Protein AF-A0A2K1JZQ5-F1 (afdb_monomer)

Structure (mmCIF, N/CA/C/O backbone):
data_AF-A0A2K1JZQ5-F1
#
_entry.id   AF-A0A2K1JZQ5-F1
#
loop_
_atom_site.group_PDB
_atom_site.id
_atom_site.type_symbol
_atom_site.label_atom_id
_atom_site.label_alt_id
_atom_site.label_comp_id
_atom_site.label_asym_id
_atom_site.label_entity_id
_atom_site.label_seq_id
_atom_site.pdbx_PDB_ins_code
_atom_site.Cartn_x
_atom_site.Cartn_y
_atom_site.Cartn_z
_atom_site.occupancy
_atom_s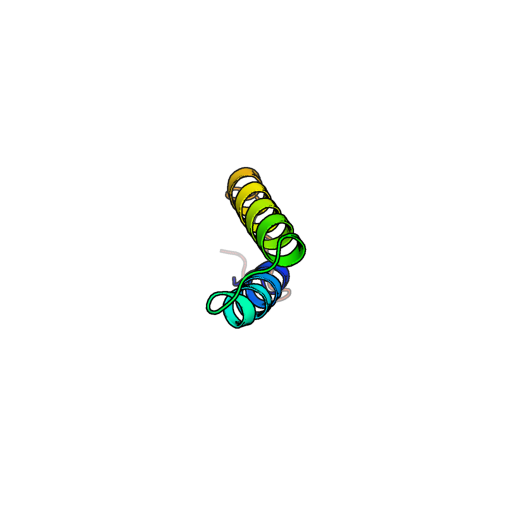ite.B_iso_or_equiv
_atom_site.auth_seq_id
_atom_site.auth_comp_id
_atom_site.auth_asym_id
_atom_site.auth_atom_id
_atom_site.pdbx_PDB_model_num
ATOM 1 N N . ILE A 1 1 ? 4.655 -2.042 -17.450 1.00 57.28 1 ILE A N 1
ATOM 2 C CA . ILE A 1 1 ? 5.164 -2.720 -16.233 1.00 57.28 1 ILE A CA 1
ATOM 3 C C . ILE A 1 1 ? 4.253 -2.367 -15.071 1.00 57.28 1 ILE A C 1
ATOM 5 O O . ILE A 1 1 ? 4.132 -1.192 -14.741 1.00 57.28 1 ILE A O 1
ATOM 9 N N . THR A 1 2 ? 3.584 -3.367 -14.502 1.00 63.53 2 THR A N 1
ATOM 10 C CA . THR A 1 2 ? 2.645 -3.203 -13.386 1.00 63.53 2 THR A CA 1
ATOM 11 C C . THR A 1 2 ? 3.289 -3.763 -12.123 1.00 63.53 2 THR A C 1
ATOM 13 O O . THR A 1 2 ? 3.795 -4.882 -12.133 1.00 63.53 2 THR A O 1
ATOM 16 N N . ARG A 1 3 ? 3.296 -2.988 -11.037 1.00 76.19 3 ARG A N 1
ATOM 17 C CA . ARG A 1 3 ? 3.884 -3.378 -9.748 1.00 76.19 3 ARG A CA 1
ATOM 18 C C . ARG A 1 3 ? 2.938 -4.288 -8.967 1.00 76.19 3 ARG A C 1
ATOM 20 O O . ARG A 1 3 ? 2.068 -3.810 -8.241 1.00 76.19 3 ARG A O 1
ATOM 27 N N . PHE A 1 4 ? 3.064 -5.596 -9.178 1.00 80.06 4 PHE A N 1
ATOM 28 C CA . PHE A 1 4 ? 2.133 -6.592 -8.637 1.00 80.06 4 PHE A CA 1
ATOM 29 C C . PHE A 1 4 ? 2.095 -6.613 -7.095 1.00 80.06 4 PHE A C 1
ATOM 31 O O . PHE A 1 4 ? 1.032 -6.816 -6.510 1.00 80.06 4 PHE A O 1
ATOM 38 N N . ASP A 1 5 ? 3.223 -6.296 -6.449 1.00 79.50 5 ASP A N 1
ATOM 39 C CA . ASP A 1 5 ? 3.377 -6.099 -5.000 1.00 79.50 5 ASP A CA 1
ATOM 40 C C . ASP A 1 5 ? 2.434 -5.016 -4.452 1.00 79.50 5 ASP A C 1
ATOM 42 O O . ASP A 1 5 ? 1.782 -5.198 -3.422 1.00 79.50 5 ASP A O 1
ATOM 46 N N . ILE A 1 6 ? 2.308 -3.904 -5.177 1.00 84.69 6 ILE A N 1
ATOM 47 C CA . ILE A 1 6 ? 1.436 -2.792 -4.793 1.00 84.69 6 ILE A CA 1
ATOM 48 C C . ILE A 1 6 ? -0.021 -3.090 -5.139 1.00 84.69 6 ILE A C 1
ATOM 50 O O . ILE A 1 6 ? -0.913 -2.815 -4.336 1.00 84.69 6 ILE A O 1
ATOM 54 N N . VAL A 1 7 ? -0.277 -3.642 -6.326 1.00 86.94 7 VAL A N 1
ATOM 55 C CA . VAL A 1 7 ? -1.644 -3.903 -6.800 1.00 86.94 7 VAL A CA 1
ATOM 56 C C . VAL A 1 7 ? -2.382 -4.845 -5.854 1.00 86.94 7 VAL A C 1
ATOM 58 O O . VAL A 1 7 ? -3.527 -4.569 -5.496 1.00 86.94 7 VAL A O 1
ATOM 61 N N . PHE A 1 8 ? -1.721 -5.908 -5.388 1.00 87.44 8 PHE A N 1
ATOM 62 C CA . PHE A 1 8 ? -2.310 -6.829 -4.418 1.00 87.44 8 PHE A CA 1
ATOM 63 C C . PHE A 1 8 ? -2.638 -6.135 -3.088 1.00 87.44 8 PHE A C 1
ATOM 65 O O . PHE A 1 8 ? -3.743 -6.286 -2.564 1.00 87.44 8 PHE A O 1
ATOM 72 N N . ALA A 1 9 ? -1.712 -5.326 -2.567 1.00 87.56 9 ALA A N 1
ATOM 73 C CA . ALA A 1 9 ? -1.901 -4.612 -1.308 1.00 87.56 9 ALA A CA 1
ATOM 74 C C . ALA A 1 9 ? -3.056 -3.592 -1.386 1.00 87.56 9 ALA A C 1
ATOM 76 O O . ALA A 1 9 ? -3.893 -3.534 -0.483 1.00 87.56 9 ALA A O 1
ATOM 77 N N . ILE A 1 10 ? -3.159 -2.841 -2.490 1.00 87.31 10 ILE A N 1
ATOM 78 C CA . ILE A 1 10 ? -4.270 -1.906 -2.743 1.00 87.31 10 ILE A CA 1
ATOM 79 C C . ILE A 1 10 ? -5.597 -2.661 -2.845 1.00 87.31 10 ILE A C 1
ATOM 81 O O . ILE A 1 10 ? -6.582 -2.266 -2.218 1.00 87.31 10 IL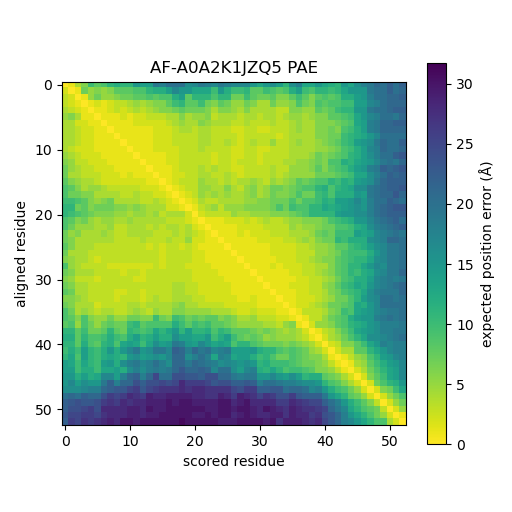E A O 1
ATOM 85 N N . TYR A 1 11 ? -5.627 -3.754 -3.611 1.00 89.88 11 TYR A N 1
ATOM 86 C CA . TYR A 1 11 ? -6.821 -4.579 -3.775 1.00 89.88 11 TYR A CA 1
ATOM 87 C C . TYR A 1 11 ? -7.324 -5.126 -2.433 1.00 89.88 11 TYR A C 1
ATOM 89 O O . TYR A 1 11 ? -8.522 -5.078 -2.149 1.00 89.88 11 TYR A O 1
ATOM 97 N N . TYR A 1 12 ? -6.414 -5.590 -1.578 1.00 89.19 12 TYR A N 1
ATOM 98 C CA . TYR A 1 12 ? -6.755 -6.076 -0.247 1.00 89.19 12 TYR A CA 1
ATOM 99 C C . TYR A 1 12 ? -7.311 -4.960 0.651 1.00 89.19 12 TYR A C 1
ATOM 101 O O . TYR A 1 12 ? -8.370 -5.135 1.252 1.00 89.19 12 TYR A O 1
ATOM 109 N N . CYS A 1 13 ? -6.661 -3.791 0.694 1.00 88.56 13 CYS A N 1
ATOM 110 C CA . CYS A 1 13 ? -7.148 -2.634 1.455 1.00 88.56 13 CYS A CA 1
ATOM 111 C C . CYS A 1 13 ? -8.531 -2.154 0.984 1.00 88.56 13 CYS A C 1
ATOM 113 O O . CYS A 1 13 ? -9.363 -1.787 1.813 1.00 88.56 13 CYS A O 1
ATOM 115 N N . SER A 1 14 ? -8.800 -2.210 -0.325 1.00 88.12 14 SER A N 1
ATOM 116 C CA . SER A 1 14 ? -10.072 -1.790 -0.929 1.00 88.12 14 SER A CA 1
ATOM 117 C C . SER A 1 14 ? -11.286 -2.528 -0.342 1.00 88.12 14 SER A C 1
ATOM 119 O O . SER A 1 14 ? -12.330 -1.925 -0.090 1.00 88.12 14 SER A O 1
ATOM 121 N N . ARG A 1 15 ? -11.138 -3.819 -0.013 1.00 90.12 15 ARG A N 1
ATOM 122 C CA . ARG A 1 15 ? -12.221 -4.640 0.563 1.00 90.12 15 ARG A CA 1
ATOM 123 C C . ARG A 1 15 ? -12.731 -4.128 1.911 1.00 90.12 15 ARG A C 1
ATOM 125 O O . ARG A 1 15 ? -13.891 -4.346 2.246 1.00 90.12 15 ARG A O 1
ATOM 132 N N . TYR A 1 16 ? -11.881 -3.439 2.667 1.00 88.00 16 TYR A N 1
ATOM 133 C CA . TYR A 1 16 ? -12.206 -2.937 4.000 1.00 88.00 16 TYR A CA 1
ATOM 134 C C . TYR A 1 16 ? -12.637 -1.467 3.997 1.00 88.00 16 TYR A C 1
ATOM 136 O O . TYR A 1 16 ? -12.879 -0.912 5.060 1.00 88.00 16 TYR A O 1
ATOM 144 N N . MET A 1 17 ? -12.782 -0.821 2.833 1.00 84.25 17 MET A N 1
ATOM 145 C CA . MET A 1 17 ? -13.167 0.599 2.771 1.00 84.25 17 MET A CA 1
ATOM 146 C C . MET A 1 17 ? -14.603 0.873 3.236 1.00 84.25 17 MET A C 1
ATOM 148 O O . MET A 1 17 ? -14.894 1.994 3.636 1.00 84.25 17 MET A O 1
ATOM 152 N N . ASN A 1 18 ? -15.485 -0.133 3.233 1.00 87.75 18 ASN A N 1
ATOM 153 C CA . ASN A 1 18 ? -16.845 0.008 3.767 1.00 87.75 18 ASN A CA 1
ATOM 154 C C . ASN A 1 18 ? -16.868 0.143 5.300 1.00 87.75 18 ASN A C 1
ATOM 156 O O . ASN A 1 18 ? -17.716 0.851 5.834 1.00 87.75 18 ASN A O 1
ATOM 160 N N . GLN A 1 19 ? -15.947 -0.525 6.006 1.00 88.25 19 GLN A N 1
ATOM 161 C CA . GLN A 1 19 ? -15.773 -0.444 7.463 1.00 88.25 19 GLN A CA 1
ATOM 162 C C . GLN A 1 19 ? -14.289 -0.636 7.816 1.00 88.25 19 GLN A C 1
ATOM 164 O O . GLN A 1 19 ? -13.863 -1.740 8.172 1.00 88.25 19 GLN A O 1
ATOM 169 N N . PRO A 1 20 ? -13.470 0.416 7.668 1.00 82.69 20 PRO A N 1
ATOM 170 C CA . PRO A 1 20 ? -12.037 0.301 7.875 1.00 82.69 20 PRO A CA 1
ATOM 171 C C . PRO A 1 20 ? -11.723 0.223 9.370 1.00 82.69 20 PRO A C 1
ATOM 173 O O . PRO A 1 20 ? -12.182 1.058 10.148 1.00 82.69 20 PRO A O 1
ATOM 176 N N . GLN A 1 21 ? -10.911 -0.754 9.778 1.00 88.44 21 GLN A N 1
ATOM 177 C CA . GLN A 1 21 ? -10.327 -0.776 11.121 1.00 88.44 21 GLN A CA 1
ATOM 178 C C . GLN A 1 21 ? -8.956 -0.087 11.092 1.00 88.44 21 GLN A C 1
ATOM 180 O O . GLN A 1 21 ? -8.358 0.163 10.038 1.00 88.44 21 GLN A O 1
ATOM 185 N N . GLU A 1 22 ? -8.441 0.233 12.275 1.00 88.75 22 GLU A N 1
ATOM 186 C CA . GLU A 1 22 ? -7.209 1.008 12.432 1.00 88.75 22 GLU A CA 1
ATOM 187 C C . GLU A 1 22 ? -6.002 0.346 11.744 1.00 88.75 22 GLU A C 1
ATOM 189 O O . GLU A 1 22 ? -5.192 1.017 11.099 1.00 88.75 22 GLU A O 1
ATOM 194 N N . ALA A 1 23 ? -5.933 -0.989 11.781 1.00 86.50 23 ALA A N 1
ATOM 195 C CA . ALA A 1 23 ? -4.897 -1.765 11.108 1.00 86.50 23 ALA A CA 1
ATOM 196 C C . ALA A 1 23 ? -4.913 -1.583 9.577 1.00 86.50 23 ALA A C 1
ATOM 198 O O . ALA A 1 23 ? -3.855 -1.373 8.976 1.00 86.50 23 ALA A O 1
ATOM 199 N N . GLN A 1 24 ? -6.088 -1.607 8.930 1.00 87.31 24 GLN A N 1
ATOM 200 C CA . GLN A 1 24 ? -6.179 -1.411 7.476 1.00 87.31 24 GLN A CA 1
ATOM 201 C C . GLN A 1 24 ? -5.879 0.039 7.078 1.00 87.31 24 GLN A C 1
ATOM 203 O O . GLN A 1 24 ? -5.263 0.264 6.034 1.00 87.31 24 GLN A O 1
ATOM 208 N N . LEU A 1 25 ? -6.241 1.020 7.913 1.00 88.19 25 LEU A N 1
ATOM 209 C CA . LEU A 1 25 ? -5.893 2.428 7.684 1.00 88.19 25 LEU A CA 1
ATOM 210 C C . LEU A 1 25 ? -4.382 2.662 7.770 1.00 88.19 25 LEU A C 1
ATOM 212 O O . LEU A 1 25 ? -3.810 3.351 6.920 1.00 88.19 25 LEU A O 1
ATOM 216 N N . MET A 1 26 ? -3.715 2.058 8.756 1.00 91.00 26 MET A N 1
ATOM 217 C CA . MET A 1 26 ? -2.255 2.100 8.859 1.00 91.00 26 MET A CA 1
ATOM 218 C C . MET A 1 26 ? -1.583 1.438 7.651 1.00 91.00 26 MET A C 1
ATOM 220 O O . MET A 1 26 ? -0.640 2.007 7.093 1.00 91.00 26 MET A O 1
ATOM 224 N N . ALA A 1 27 ? -2.092 0.287 7.202 1.00 89.50 27 ALA A N 1
ATOM 225 C CA . ALA A 1 27 ? -1.596 -0.388 6.004 1.00 89.50 27 ALA A CA 1
ATOM 226 C C . ALA A 1 27 ? -1.746 0.496 4.753 1.00 89.50 27 ALA A C 1
ATOM 228 O O . ALA A 1 27 ? -0.759 0.745 4.059 1.00 89.50 27 ALA A O 1
ATOM 229 N N . ALA A 1 28 ? -2.934 1.060 4.515 1.00 90.19 28 ALA A N 1
ATOM 230 C CA . ALA A 1 28 ? -3.190 1.963 3.392 1.00 90.19 28 ALA A CA 1
ATOM 231 C C . ALA A 1 28 ? -2.277 3.202 3.428 1.00 90.19 28 ALA A C 1
ATOM 233 O O . ALA A 1 28 ? -1.674 3.572 2.418 1.00 90.19 28 ALA A O 1
ATOM 234 N N . LYS A 1 29 ? -2.090 3.804 4.607 1.00 91.19 29 LYS A N 1
ATOM 235 C CA . LYS A 1 29 ? -1.169 4.932 4.807 1.00 91.19 29 LYS A CA 1
ATOM 236 C C . LYS A 1 29 ? 0.271 4.569 4.440 1.00 91.19 29 LYS A C 1
ATOM 238 O O . LYS A 1 29 ? 0.962 5.375 3.815 1.00 91.19 29 LYS A O 1
ATOM 243 N N . ASN A 1 30 ? 0.733 3.378 4.814 1.00 90.38 30 ASN A N 1
ATOM 244 C CA . ASN A 1 30 ? 2.079 2.912 4.486 1.00 90.38 30 ASN A CA 1
ATOM 245 C C . ASN A 1 30 ? 2.239 2.628 2.986 1.00 90.38 30 ASN A C 1
ATOM 247 O O . ASN A 1 30 ? 3.249 3.037 2.415 1.00 90.38 30 ASN A O 1
ATOM 251 N N . ILE A 1 31 ? 1.230 2.043 2.331 1.0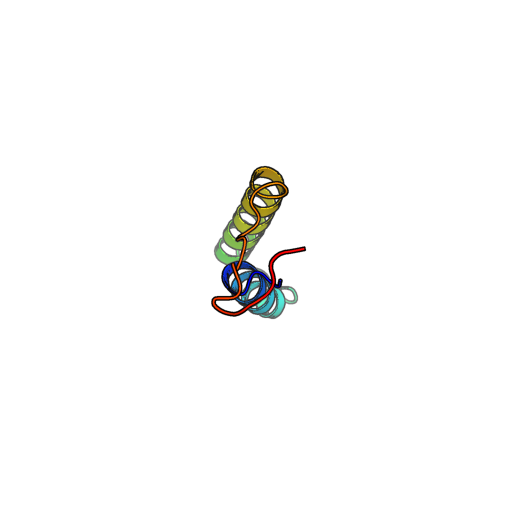0 89.31 31 ILE A N 1
ATOM 252 C CA . ILE A 1 31 ? 1.208 1.851 0.869 1.00 89.31 31 ILE A CA 1
ATOM 253 C C . ILE A 1 31 ? 1.330 3.204 0.152 1.00 89.31 31 ILE A C 1
ATOM 255 O O . ILE A 1 31 ? 2.156 3.355 -0.746 1.00 89.31 31 ILE A O 1
ATOM 259 N N . LEU A 1 32 ? 0.576 4.219 0.585 1.00 87.69 32 LEU A N 1
ATOM 260 C CA . LEU A 1 32 ? 0.633 5.566 0.003 1.00 87.69 32 LEU A CA 1
ATOM 261 C C . LEU A 1 32 ? 1.983 6.263 0.236 1.00 87.69 32 LEU A C 1
ATOM 263 O O . LEU A 1 32 ? 2.511 6.911 -0.669 1.00 87.69 32 LEU A O 1
ATOM 267 N N . LYS A 1 33 ? 2.579 6.116 1.426 1.00 90.44 33 LYS A N 1
ATOM 268 C CA . LYS A 1 33 ? 3.939 6.619 1.702 1.00 90.44 33 LYS A CA 1
ATOM 269 C C . LYS A 1 33 ? 4.977 5.955 0.804 1.00 90.44 33 LYS A C 1
ATOM 271 O O . LYS A 1 33 ? 5.859 6.632 0.279 1.00 90.44 33 LYS A O 1
ATOM 276 N N . TYR A 1 34 ? 4.862 4.645 0.630 1.00 86.75 34 TYR A N 1
ATOM 277 C CA . TYR A 1 34 ? 5.763 3.873 -0.206 1.00 86.75 34 TYR A CA 1
ATOM 278 C C . TYR A 1 34 ? 5.630 4.266 -1.679 1.00 86.75 34 TYR A C 1
ATOM 280 O O . TYR A 1 34 ? 6.643 4.523 -2.326 1.00 86.75 34 TYR A O 1
ATOM 288 N N . LEU A 1 35 ? 4.402 4.434 -2.178 1.00 84.31 35 LEU A N 1
ATOM 289 C CA . LEU A 1 35 ? 4.132 4.988 -3.507 1.00 84.31 35 LEU A CA 1
ATOM 290 C C . LEU A 1 35 ? 4.826 6.338 -3.696 1.00 84.31 35 LEU A C 1
ATOM 292 O O . LEU A 1 35 ? 5.604 6.494 -4.631 1.00 84.31 35 LEU A O 1
ATOM 296 N N . LYS A 1 36 ? 4.642 7.272 -2.755 1.00 84.12 36 LYS A N 1
ATOM 297 C CA . LYS A 1 36 ? 5.271 8.599 -2.800 1.00 84.12 36 LYS A CA 1
ATOM 298 C C . LYS A 1 36 ? 6.805 8.534 -2.868 1.00 84.12 36 LYS A C 1
ATOM 300 O O . LYS A 1 36 ? 7.405 9.307 -3.608 1.00 84.12 36 LYS A O 1
ATOM 305 N N . GLY A 1 37 ? 7.437 7.629 -2.117 1.00 82.75 37 GLY A N 1
ATOM 306 C CA . GLY A 1 37 ? 8.899 7.471 -2.090 1.00 82.75 37 GLY A CA 1
ATOM 307 C C . GLY A 1 37 ? 9.480 6.658 -3.253 1.00 82.75 37 GLY A C 1
ATOM 308 O O . GLY A 1 37 ? 10.662 6.784 -3.564 1.00 82.75 37 GLY A O 1
ATOM 309 N N . THR A 1 38 ? 8.664 5.838 -3.918 1.00 79.06 38 THR A N 1
ATOM 310 C CA . THR A 1 38 ? 9.120 4.902 -4.958 1.00 79.06 38 THR A CA 1
ATOM 311 C C . THR A 1 38 ? 8.623 5.237 -6.362 1.00 79.06 38 THR A C 1
ATOM 313 O O . THR A 1 38 ? 8.814 4.434 -7.268 1.00 79.06 38 THR A O 1
ATOM 316 N N . MET A 1 39 ? 8.086 6.443 -6.589 1.00 70.25 39 MET A N 1
ATOM 317 C CA . MET A 1 39 ? 7.660 6.906 -7.924 1.00 70.25 39 MET A CA 1
ATOM 318 C C . MET A 1 39 ? 8.763 6.780 -8.991 1.00 70.25 39 MET A C 1
ATOM 320 O O . MET A 1 39 ? 8.476 6.474 -10.144 1.00 70.25 39 MET A O 1
ATOM 324 N N . ASN A 1 40 ? 10.029 6.968 -8.600 1.00 69.19 40 ASN A N 1
AT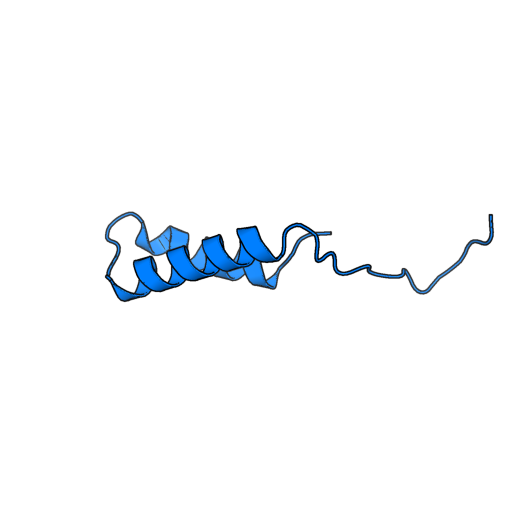OM 325 C CA . ASN A 1 40 ? 11.185 6.852 -9.496 1.00 69.19 40 ASN A CA 1
ATOM 326 C C . ASN A 1 40 ? 11.801 5.443 -9.534 1.00 69.19 40 ASN A C 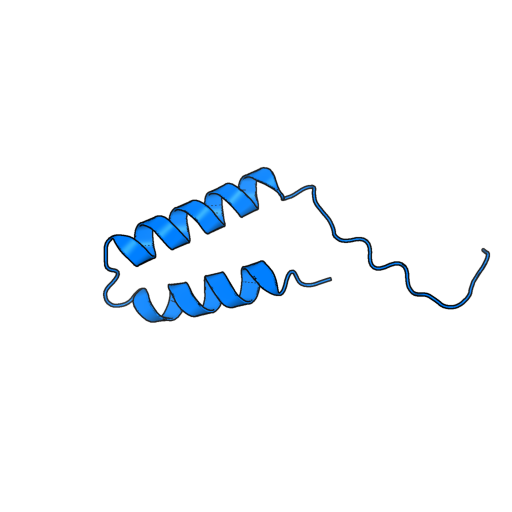1
ATOM 328 O O . ASN A 1 40 ? 12.659 5.178 -10.372 1.00 69.19 40 ASN A O 1
ATOM 332 N N . HIS A 1 41 ? 11.369 4.534 -8.653 1.00 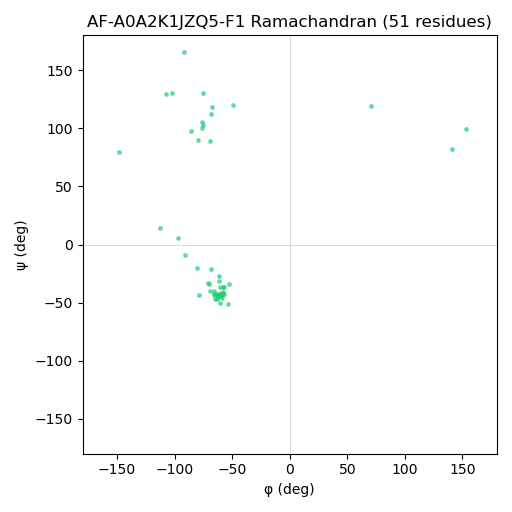69.19 41 HIS A N 1
ATOM 333 C CA . HIS A 1 41 ? 11.855 3.157 -8.613 1.00 69.19 41 HIS A CA 1
ATOM 334 C C . HIS A 1 41 ? 11.042 2.321 -9.598 1.00 69.19 41 HIS A C 1
ATOM 336 O O . HIS A 1 41 ? 9.929 1.874 -9.313 1.00 69.19 41 HIS A O 1
ATOM 342 N N . ARG A 1 42 ? 11.604 2.135 -10.790 1.00 65.25 42 ARG A N 1
ATOM 343 C CA . ARG A 1 42 ? 11.047 1.262 -11.821 1.00 65.25 42 ARG A CA 1
ATOM 344 C C . ARG A 1 42 ? 11.842 -0.034 -11.821 1.00 65.25 42 ARG A C 1
ATOM 346 O O . ARG A 1 42 ? 13.066 -0.003 -11.863 1.00 65.25 42 ARG A O 1
ATOM 353 N N . ILE A 1 43 ? 11.145 -1.164 -11.784 1.00 65.69 43 ILE A N 1
ATOM 354 C CA . ILE A 1 43 ? 11.761 -2.457 -12.076 1.00 65.69 43 ILE A CA 1
ATOM 355 C C . ILE A 1 43 ? 11.917 -2.492 -13.595 1.00 65.69 43 ILE A C 1
ATOM 357 O O . ILE A 1 43 ? 10.919 -2.571 -14.311 1.00 65.69 43 ILE A O 1
ATOM 361 N N . LEU A 1 44 ? 13.146 -2.319 -14.080 1.00 68.88 44 LEU A N 1
ATOM 362 C CA . LEU A 1 44 ? 13.477 -2.491 -15.489 1.00 68.88 44 LEU A CA 1
ATOM 363 C C . LEU A 1 44 ? 13.512 -3.994 -15.753 1.00 68.88 44 LEU A C 1
ATOM 365 O O . LEU A 1 44 ? 14.446 -4.678 -15.350 1.00 68.88 44 LEU A O 1
ATOM 369 N N . PHE A 1 45 ? 12.461 -4.514 -16.379 1.00 63.56 45 PHE A N 1
ATOM 370 C CA . PHE A 1 45 ? 12.507 -5.856 -16.940 1.00 63.56 45 PHE A CA 1
ATOM 371 C C . PHE A 1 45 ? 13.313 -5.751 -18.229 1.00 63.56 45 PHE A C 1
ATOM 373 O O . PHE A 1 45 ? 12.806 -5.257 -19.236 1.00 63.56 45 PHE A O 1
ATOM 380 N N . GLN A 1 46 ? 14.588 -6.129 -18.168 1.00 64.25 46 GLN A N 1
ATOM 381 C CA . GLN A 1 46 ? 15.357 -6.380 -19.375 1.00 64.25 46 GLN A CA 1
ATOM 382 C C . GLN A 1 46 ? 14.734 -7.627 -20.007 1.00 64.25 46 GLN A C 1
ATOM 384 O O . GLN A 1 46 ? 14.615 -8.663 -19.356 1.00 64.25 46 GLN A O 1
ATOM 389 N N . ALA A 1 47 ? 14.200 -7.483 -21.217 1.00 64.62 47 ALA A N 1
ATOM 390 C CA . ALA A 1 47 ? 13.780 -8.640 -21.982 1.00 64.62 47 ALA A CA 1
ATOM 391 C C . ALA A 1 47 ? 15.060 -9.383 -22.368 1.00 64.62 4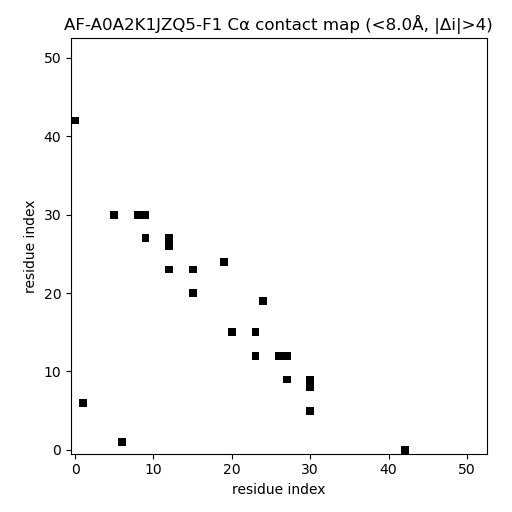7 ALA A C 1
ATOM 393 O O . ALA A 1 47 ? 15.872 -8.854 -23.125 1.00 64.62 47 ALA A O 1
ATOM 394 N N . ASP A 1 48 ? 15.265 -10.574 -21.816 1.00 67.44 48 ASP A N 1
ATOM 395 C CA . ASP A 1 48 ? 16.311 -11.469 -22.294 1.00 67.44 48 ASP A CA 1
ATOM 396 C C . ASP A 1 48 ? 15.896 -11.963 -23.691 1.00 67.44 48 ASP A C 1
ATOM 398 O O . ASP A 1 48 ? 15.177 -12.953 -23.819 1.00 67.44 48 ASP A O 1
ATOM 402 N N . GLY A 1 49 ? 16.286 -11.225 -24.738 1.00 64.00 49 GLY A N 1
ATOM 403 C CA . GLY A 1 49 ? 16.107 -11.645 -26.130 1.00 64.00 49 GLY A CA 1
ATOM 404 C C . GLY A 1 49 ? 15.989 -10.519 -27.164 1.00 64.00 49 GLY A C 1
ATOM 405 O O . GLY A 1 49 ? 14.899 -10.010 -27.389 1.00 64.00 49 GLY A O 1
ATOM 406 N N . GLU A 1 50 ? 17.116 -10.265 -27.836 1.00 57.38 50 GLU A N 1
ATOM 407 C CA . GLU A 1 50 ? 17.316 -9.693 -29.184 1.00 57.38 50 GLU A CA 1
ATOM 408 C C . GLU A 1 50 ? 17.023 -8.211 -29.486 1.00 57.38 50 GLU A C 1
ATOM 410 O O . GLU A 1 50 ? 15.885 -7.749 -29.511 1.00 57.38 50 GLU A O 1
ATOM 415 N N . GLY A 1 51 ? 18.096 -7.523 -29.906 1.00 51.94 51 GLY A N 1
ATOM 416 C CA . GLY A 1 51 ? 18.034 -6.406 -30.848 1.00 51.94 51 GLY A CA 1
ATOM 417 C C . GLY A 1 51 ? 18.973 -5.250 -30.522 1.00 51.94 51 GLY A C 1
ATOM 418 O O . GLY A 1 51 ? 18.524 -4.253 -29.968 1.00 51.94 51 GLY A O 1
ATOM 419 N N . ASP A 1 52 ? 20.249 -5.366 -30.909 1.00 50.59 52 ASP A N 1
ATOM 420 C CA . ASP A 1 52 ? 21.061 -4.198 -31.281 1.00 50.59 52 ASP A CA 1
ATOM 421 C C . ASP A 1 52 ? 20.267 -3.343 -32.276 1.00 50.59 52 ASP A C 1
ATOM 423 O O . ASP A 1 52 ? 19.962 -3.854 -33.353 1.00 50.59 52 ASP A O 1
ATOM 427 N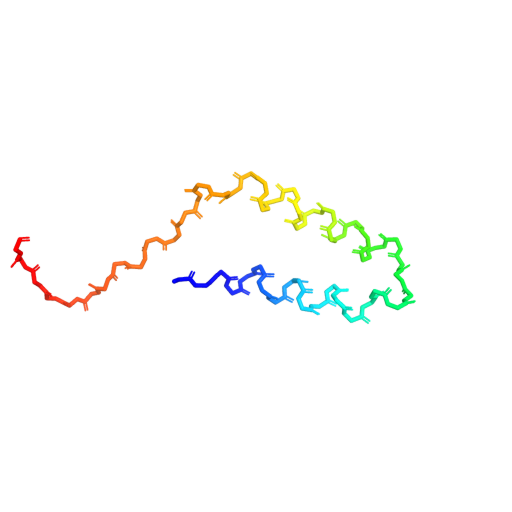 N . LEU A 1 53 ? 19.978 -2.081 -31.933 1.00 48.88 53 LEU A N 1
ATOM 428 C CA . LEU A 1 53 ? 19.869 -0.928 -32.844 1.00 48.88 53 LEU A CA 1
ATOM 429 C C . LEU A 1 53 ? 20.102 0.375 -32.062 1.00 48.88 53 LEU A C 1
ATOM 431 O O . LEU A 1 53 ? 19.267 0.703 -31.188 1.00 48.88 53 LEU A O 1
#

pLDDT: mean 78.95, std 12.29, range [48.88, 91.19]

Foldseek 3Di:
DDDPVLVVLVVVLVVCPVPNDPVSVVSVVVSVVCCVVCVVPDDDPDPPDDDDD

Solvent-accessible surface area (backbone atoms only — not comparable to full-atom values): 3542 Å² total; per-residue (Å²): 140,79,65,62,76,54,52,53,54,53,57,59,47,58,74,36,66,89,69,64,50,72,69,50,52,52,49,51,52,50,53,54,53,48,49,70,74,37,75,83,67,70,86,80,78,78,75,93,73,88,78,95,130

Mean predicted aligned error: 9.45 Å

Organism: Physcomitrium patens (NCBI:txid3218)

Secondary structure (DSSP, 8-state):
---HHHHHHHHHHHTTTTS--HHHHHHHHHHHHHHHHHTT-------SS----

Sequence (53 aa):
ITRFDIVFAIYYCSRYMNQPQEAQLMAAKNILKYLKGTMNHRILFQADGEGDL

Radius of gyration: 15.95 Å; Cα conta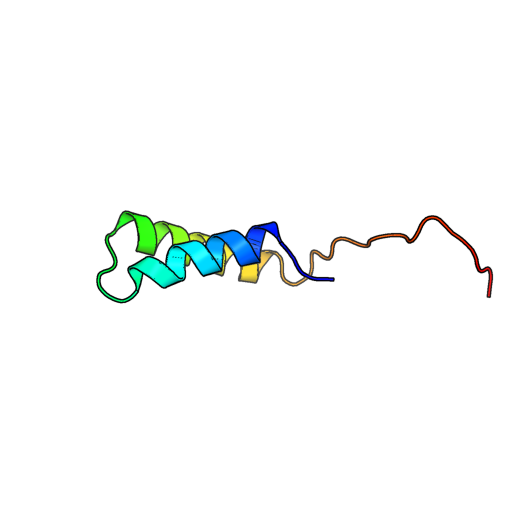cts (8 Å, |Δi|>4): 12; chains: 1; bounding box: 38×20×45 Å